Protein AF-A0A6B2XRJ1-F1 (afdb_monomer)

Foldseek 3Di:
DLVVLCVLVVFKDWLQVSLCLVCVPDDSVVSSVVSVVVVVVCVVVVNDQWDDDPTMIGGPPPDDDVLVVLLVLLVCLLVVNHDPVSVVCLVVSVVCLCPPPPDDRPSVVVSSVVSVVSNVSSVVSVVVVVVVD

Radius of gyration: 17.8 Å; Cα contacts (8 Å, |Δi|>4): 106; chains: 1; bounding box: 42×27×54 Å

pLDDT: mean 88.41, std 8.86, range [54.88, 97.62]

Structure (mmCIF, N/CA/C/O backbone):
data_AF-A0A6B2XRJ1-F1
#
_entry.id   AF-A0A6B2XRJ1-F1
#
loop_
_atom_site.group_PDB
_atom_site.id
_atom_site.type_symbol
_atom_site.label_atom_id
_atom_site.label_alt_id
_atom_site.label_comp_id
_atom_site.label_asym_id
_atom_site.label_entity_id
_atom_site.label_seq_id
_atom_site.pdbx_PDB_ins_code
_atom_site.Cartn_x
_atom_site.Cartn_y
_atom_site.Cartn_z
_atom_site.occupancy
_atom_site.B_iso_or_equiv
_atom_site.auth_seq_id
_atom_site.auth_comp_id
_atom_site.auth_asym_id
_atom_site.auth_atom_id
_atom_site.pdbx_PDB_model_num
ATOM 1 N N . ARG A 1 1 ? 6.588 -6.136 -9.201 1.00 90.81 1 ARG A N 1
ATOM 2 C CA . ARG A 1 1 ? 7.276 -5.145 -8.334 1.00 90.81 1 ARG A CA 1
ATOM 3 C C . ARG A 1 1 ? 6.624 -3.767 -8.381 1.00 90.81 1 ARG A C 1
ATOM 5 O O . ARG A 1 1 ? 6.197 -3.314 -7.334 1.00 90.81 1 ARG A O 1
ATOM 12 N N . LEU A 1 2 ? 6.443 -3.160 -9.560 1.00 94.94 2 LEU A N 1
ATOM 13 C CA . LEU A 1 2 ? 5.867 -1.812 -9.695 1.00 94.94 2 LEU A CA 1
ATOM 14 C C . LEU A 1 2 ? 4.522 -1.595 -8.975 1.00 94.94 2 LEU A C 1
ATOM 16 O O . LEU A 1 2 ? 4.434 -0.701 -8.146 1.00 94.94 2 LEU A O 1
ATOM 20 N N . LEU A 1 3 ? 3.507 -2.425 -9.244 1.00 93.50 3 LEU A N 1
ATOM 21 C CA . LEU A 1 3 ? 2.188 -2.305 -8.598 1.00 93.50 3 LEU A CA 1
ATOM 22 C C . LEU A 1 3 ? 2.279 -2.342 -7.072 1.00 93.50 3 LEU A C 1
ATOM 24 O O . LEU A 1 3 ? 1.760 -1.461 -6.399 1.00 93.50 3 LEU A O 1
ATOM 28 N N . ALA A 1 4 ? 2.994 -3.339 -6.544 1.00 92.44 4 ALA A N 1
ATOM 29 C CA . ALA A 1 4 ? 3.228 -3.468 -5.113 1.00 92.44 4 ALA A CA 1
ATOM 30 C C . ALA A 1 4 ? 3.916 -2.219 -4.548 1.00 92.44 4 ALA A C 1
ATOM 32 O O . ALA A 1 4 ? 3.482 -1.705 -3.531 1.00 92.44 4 ALA A O 1
ATOM 33 N N . PHE A 1 5 ? 4.933 -1.689 -5.227 1.00 94.69 5 PHE A N 1
ATOM 34 C CA . PHE A 1 5 ? 5.646 -0.499 -4.770 1.00 94.69 5 PHE A CA 1
ATOM 35 C C . PHE A 1 5 ? 4.749 0.742 -4.681 1.00 94.69 5 PHE A C 1
ATOM 37 O O . PHE A 1 5 ? 4.772 1.430 -3.664 1.00 94.69 5 PHE A O 1
ATOM 44 N N . VAL A 1 6 ? 3.923 1.010 -5.701 1.00 95.50 6 VAL A N 1
ATOM 45 C CA . VAL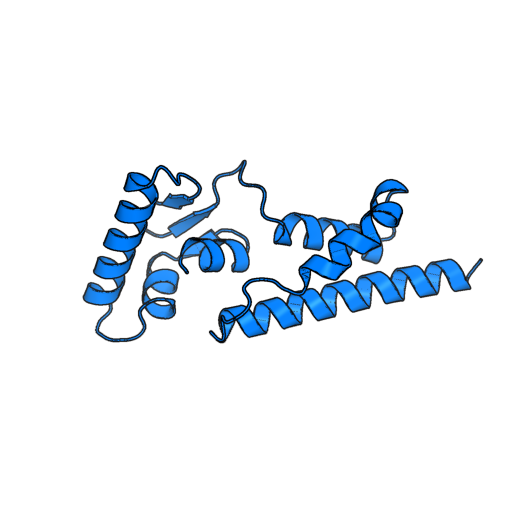 A 1 6 ? 2.963 2.131 -5.665 1.00 95.50 6 VAL A CA 1
ATOM 46 C C . VAL A 1 6 ? 1.929 1.910 -4.559 1.00 95.50 6 VAL A C 1
ATOM 48 O O . VAL A 1 6 ? 1.661 2.819 -3.776 1.00 95.50 6 VAL A O 1
ATOM 51 N N . ALA A 1 7 ? 1.393 0.691 -4.455 1.00 92.56 7 ALA A N 1
ATOM 52 C CA . ALA A 1 7 ? 0.390 0.342 -3.459 1.00 92.56 7 ALA A CA 1
ATOM 53 C C . ALA A 1 7 ? 0.916 0.512 -2.022 1.00 92.56 7 ALA A C 1
ATOM 55 O O . ALA A 1 7 ? 0.242 1.097 -1.175 1.00 92.56 7 ALA A O 1
ATOM 56 N N . LEU A 1 8 ? 2.138 0.045 -1.764 1.00 90.88 8 LEU A N 1
ATOM 57 C CA . LEU A 1 8 ? 2.805 0.150 -0.470 1.00 90.88 8 LEU A CA 1
ATOM 58 C C . LEU A 1 8 ? 3.171 1.602 -0.104 1.00 90.88 8 LEU A C 1
ATOM 60 O O . LEU A 1 8 ? 3.122 1.959 1.066 1.00 90.88 8 LEU A O 1
ATOM 64 N N . ASN A 1 9 ? 3.430 2.476 -1.082 1.00 90.75 9 ASN A N 1
ATOM 65 C CA . ASN A 1 9 ? 3.681 3.910 -0.860 1.00 90.75 9 ASN A CA 1
ATOM 66 C C . ASN A 1 9 ? 2.389 4.746 -0.755 1.00 90.75 9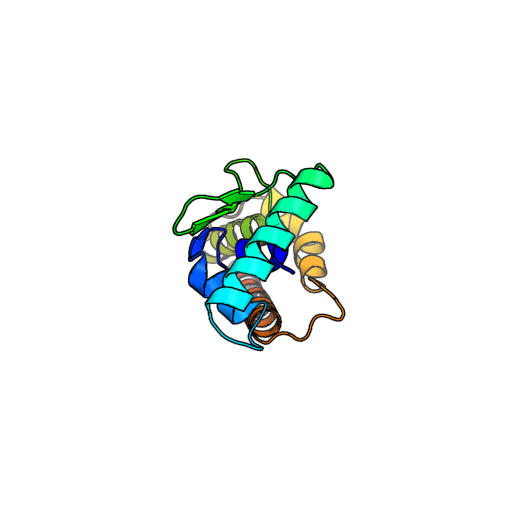 ASN A C 1
ATOM 68 O O . ASN A 1 9 ? 2.311 5.864 -1.258 1.00 90.75 9 ASN A O 1
ATOM 72 N N . GLY A 1 10 ? 1.334 4.199 -0.146 1.00 87.62 10 GLY A N 1
ATOM 73 C CA . GLY A 1 10 ? 0.070 4.923 0.045 1.00 87.62 10 GLY A CA 1
ATOM 74 C C . GLY A 1 10 ? -0.706 5.204 -1.246 1.00 87.62 10 GLY A C 1
ATOM 75 O O . GLY A 1 10 ? -1.633 6.006 -1.245 1.00 87.62 10 GLY A O 1
ATOM 76 N N . GLY A 1 11 ? -0.339 4.550 -2.347 1.00 92.94 11 GLY A N 1
ATOM 77 C CA . GLY A 1 11 ? -1.104 4.573 -3.588 1.00 92.94 11 GLY A CA 1
ATOM 78 C C . GLY A 1 11 ? -0.742 5.702 -4.532 1.00 92.94 11 GLY A C 1
ATOM 79 O O . GLY A 1 11 ? -1.345 5.810 -5.594 1.00 92.94 11 GLY A O 1
ATOM 80 N N . ARG A 1 12 ? 0.257 6.518 -4.197 1.00 95.25 12 ARG A N 1
ATOM 81 C CA . ARG A 1 12 ? 0.772 7.547 -5.092 1.00 95.25 12 ARG A CA 1
ATOM 82 C C . ARG A 1 12 ? 2.258 7.755 -4.858 1.00 95.25 12 ARG A C 1
ATOM 84 O O . ARG A 1 12 ? 2.690 7.981 -3.737 1.00 95.25 12 ARG A O 1
ATOM 91 N N . VAL A 1 13 ? 3.039 7.750 -5.932 1.00 97.19 13 VAL A N 1
ATOM 92 C CA . VAL A 1 13 ? 4.491 7.910 -5.859 1.00 97.19 13 VAL A CA 1
ATOM 93 C C . VAL A 1 13 ? 5.026 8.742 -7.013 1.00 97.19 13 VAL A C 1
ATOM 95 O O . VAL A 1 13 ? 4.467 8.753 -8.111 1.00 97.19 13 VAL A O 1
ATOM 98 N N . GLU A 1 14 ? 6.125 9.452 -6.775 1.00 97.62 14 GLU A N 1
ATOM 99 C CA . GLU A 1 14 ? 6.827 10.163 -7.835 1.00 97.62 14 GLU A CA 1
ATOM 100 C C . GLU A 1 14 ? 7.450 9.175 -8.833 1.00 97.62 14 GLU A C 1
ATOM 102 O O . GLU A 1 14 ? 8.071 8.178 -8.460 1.00 97.62 14 GLU A O 1
ATOM 107 N N . ARG A 1 15 ? 7.318 9.472 -10.125 1.00 96.81 15 ARG A N 1
ATOM 108 C CA . ARG A 1 15 ? 7.771 8.619 -11.223 1.00 96.81 15 ARG A CA 1
ATOM 109 C C . ARG A 1 15 ? 9.280 8.375 -11.175 1.00 96.81 15 ARG A C 1
ATOM 111 O O . ARG A 1 15 ? 9.710 7.238 -11.358 1.00 96.81 15 ARG A O 1
ATOM 118 N N . ARG A 1 16 ? 10.076 9.419 -10.904 1.00 95.62 16 ARG A N 1
ATOM 119 C CA . ARG A 1 16 ? 11.540 9.295 -10.772 1.00 95.62 16 ARG A CA 1
ATOM 120 C C . ARG A 1 16 ? 11.927 8.446 -9.561 1.00 95.62 16 ARG A C 1
ATOM 122 O O . ARG A 1 16 ? 12.807 7.604 -9.674 1.00 95.62 16 ARG A O 1
ATOM 129 N N . HIS A 1 17 ? 11.216 8.608 -8.443 1.00 96.12 17 HIS A N 1
ATOM 130 C CA . HIS A 1 17 ? 11.471 7.836 -7.232 1.00 96.12 17 HIS A CA 1
ATOM 131 C C . HIS A 1 17 ? 11.176 6.352 -7.468 1.00 96.12 17 HIS A C 1
ATOM 133 O O . HIS A 1 17 ? 12.029 5.508 -7.222 1.00 96.12 17 HIS A O 1
ATOM 139 N N . ALA A 1 18 ? 10.023 6.034 -8.067 1.00 96.94 18 ALA A N 1
ATOM 140 C CA . ALA A 1 18 ? 9.693 4.662 -8.440 1.00 96.94 18 ALA A CA 1
ATOM 141 C C . ALA A 1 18 ? 10.708 4.051 -9.415 1.00 96.94 18 ALA A C 1
ATOM 143 O O . ALA A 1 18 ? 11.067 2.886 -9.265 1.00 96.94 18 ALA A O 1
ATOM 144 N N . ALA A 1 19 ? 11.184 4.821 -10.397 1.00 97.00 19 ALA A N 1
ATOM 145 C CA . ALA A 1 19 ? 12.208 4.357 -11.325 1.00 97.00 19 ALA A CA 1
ATOM 146 C C . ALA A 1 19 ? 13.521 4.016 -10.598 1.00 97.00 19 ALA A C 1
ATOM 148 O O . ALA A 1 19 ? 14.005 2.892 -10.732 1.00 97.00 19 ALA A O 1
ATOM 149 N N . GLY A 1 20 ? 14.054 4.947 -9.802 1.00 96.06 20 GLY A N 1
ATOM 150 C CA . GLY A 1 20 ? 15.321 4.766 -9.089 1.00 96.06 20 GLY A CA 1
ATOM 151 C C . GLY A 1 20 ? 15.272 3.658 -8.037 1.00 96.06 20 GLY A C 1
ATOM 152 O O . GLY A 1 20 ? 16.213 2.883 -7.915 1.00 96.06 20 GLY A O 1
ATOM 153 N N . THR A 1 21 ? 14.155 3.509 -7.319 1.00 95.56 21 THR A N 1
ATOM 154 C CA . THR A 1 21 ? 14.020 2.450 -6.308 1.00 95.56 21 THR A CA 1
ATOM 155 C C . THR A 1 21 ? 13.863 1.060 -6.925 1.00 95.56 21 THR A C 1
ATOM 157 O O . THR A 1 21 ? 14.397 0.090 -6.395 1.00 95.56 21 THR A O 1
ATOM 160 N N . LEU A 1 22 ? 13.137 0.930 -8.040 1.00 95.12 22 LEU A N 1
ATOM 161 C CA . LEU A 1 22 ? 12.861 -0.377 -8.652 1.00 95.12 22 LEU A CA 1
ATOM 162 C C . LEU A 1 22 ? 13.956 -0.852 -9.611 1.00 95.12 22 LEU A C 1
ATOM 164 O O . LEU A 1 22 ? 14.081 -2.057 -9.840 1.00 95.12 22 LEU A O 1
ATOM 168 N N . TRP A 1 23 ? 14.728 0.078 -10.173 1.00 96.00 23 TRP A N 1
ATOM 169 C CA . TRP A 1 23 ? 15.860 -0.197 -11.055 1.00 96.00 23 TRP A CA 1
ATOM 170 C C . TRP A 1 23 ? 17.075 0.636 -10.628 1.00 96.00 23 TRP A C 1
ATOM 172 O O . TRP A 1 23 ? 17.456 1.557 -11.347 1.00 96.00 23 TRP A O 1
ATOM 182 N N . PRO A 1 24 ? 17.704 0.305 -9.486 1.00 92.56 24 PRO A N 1
ATOM 183 C CA . PRO A 1 24 ? 18.807 1.092 -8.930 1.00 92.56 24 PRO A CA 1
ATOM 184 C C . PRO A 1 24 ? 20.111 0.977 -9.735 1.00 92.56 24 PRO A C 1
ATOM 186 O O . PRO A 1 24 ? 21.050 1.734 -9.516 1.00 92.56 24 PRO A O 1
ATOM 189 N N . SER A 1 25 ? 20.206 0.007 -10.647 1.00 91.06 25 SER A N 1
ATOM 190 C CA . SER A 1 25 ? 21.399 -0.216 -11.463 1.00 91.06 25 SER A CA 1
ATOM 191 C C . SER A 1 25 ? 21.353 0.603 -12.756 1.00 91.06 25 SER A C 1
ATOM 193 O O . SER A 1 25 ? 20.529 0.337 -13.635 1.00 91.06 25 SER A O 1
ATOM 195 N N . GLY A 1 26 ? 22.300 1.527 -12.912 1.00 88.31 26 GLY A N 1
ATOM 196 C C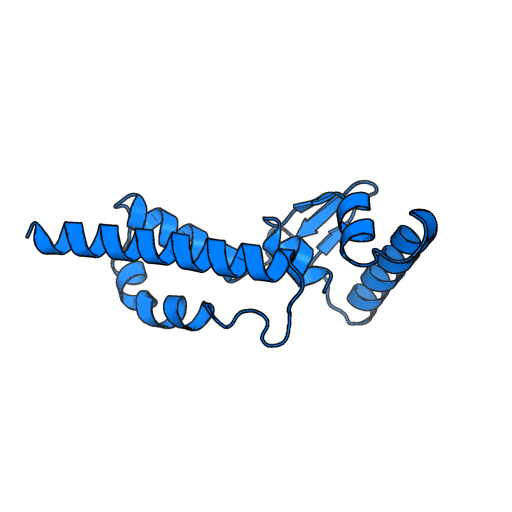A . GLY A 1 26 ? 22.453 2.368 -14.103 1.00 88.31 26 GLY A CA 1
ATOM 197 C C . GLY A 1 26 ? 22.146 3.838 -13.829 1.00 88.31 26 GLY A C 1
ATOM 198 O O . GLY A 1 26 ? 22.033 4.247 -12.679 1.00 88.31 26 GLY A O 1
ATOM 199 N N . ASP A 1 27 ? 22.045 4.628 -14.896 1.00 93.81 27 ASP A N 1
ATOM 200 C CA . ASP A 1 27 ? 21.667 6.039 -14.811 1.00 93.81 27 ASP A CA 1
ATOM 201 C C . ASP A 1 27 ? 20.138 6.238 -14.770 1.00 93.81 27 ASP A C 1
ATOM 203 O O . ASP A 1 27 ? 19.341 5.329 -15.045 1.00 93.81 27 ASP A O 1
ATOM 207 N N . ASP A 1 28 ? 19.721 7.466 -14.452 1.00 92.69 28 ASP A N 1
ATOM 208 C CA . ASP A 1 28 ? 18.307 7.849 -14.360 1.00 92.69 28 ASP A CA 1
ATOM 209 C C . ASP A 1 28 ? 17.544 7.629 -15.676 1.00 92.69 28 ASP A C 1
ATOM 211 O O . ASP A 1 28 ? 16.358 7.281 -15.671 1.00 92.69 28 ASP A O 1
ATOM 215 N N . LEU A 1 29 ? 18.217 7.793 -16.821 1.00 94.88 29 LEU A N 1
ATOM 216 C CA . LEU A 1 29 ? 17.622 7.580 -18.141 1.00 94.88 29 LEU A CA 1
ATOM 217 C C . LEU A 1 29 ? 17.253 6.109 -18.348 1.00 94.88 29 LEU A C 1
ATOM 219 O O . LEU A 1 29 ? 16.143 5.802 -18.804 1.00 94.88 29 LEU A O 1
ATOM 223 N N . ARG A 1 30 ? 18.142 5.187 -17.968 1.00 95.62 30 ARG A N 1
ATOM 224 C CA . ARG A 1 30 ? 17.895 3.746 -18.029 1.00 95.62 30 ARG A CA 1
ATOM 225 C C . ARG A 1 30 ? 16.792 3.327 -17.064 1.00 95.62 30 ARG A C 1
ATOM 227 O O . ARG A 1 30 ? 15.902 2.571 -17.463 1.00 95.62 30 ARG A O 1
ATOM 234 N N . ALA A 1 31 ? 16.793 3.844 -15.837 1.00 96.56 31 ALA A N 1
ATOM 235 C CA . ALA A 1 31 ? 15.734 3.581 -14.863 1.00 96.56 31 ALA A CA 1
ATOM 236 C C . ALA A 1 31 ? 14.359 4.049 -15.381 1.00 96.56 31 ALA A C 1
ATOM 238 O O . ALA A 1 31 ? 13.375 3.302 -15.333 1.00 96.56 31 ALA A O 1
ATOM 239 N N . ALA A 1 32 ? 14.289 5.246 -15.972 1.00 95.50 32 ALA A N 1
ATOM 240 C CA . ALA A 1 32 ? 13.070 5.771 -16.586 1.00 95.50 32 ALA A CA 1
ATOM 241 C C . ALA A 1 32 ? 12.595 4.927 -17.787 1.00 95.50 32 ALA A C 1
ATOM 243 O O . ALA A 1 32 ? 11.389 4.695 -17.950 1.00 95.50 32 ALA A O 1
ATOM 244 N N . GLY A 1 33 ? 13.525 4.436 -18.614 1.00 96.69 33 GLY A N 1
ATOM 245 C CA . GLY A 1 33 ? 13.237 3.518 -19.721 1.00 96.69 33 GLY A CA 1
ATOM 246 C C . GLY A 1 33 ? 12.680 2.170 -19.250 1.00 96.69 33 GLY A C 1
ATOM 247 O O . GLY A 1 33 ? 11.687 1.674 -19.800 1.00 96.69 33 GLY A O 1
ATOM 248 N N . ASN A 1 34 ? 13.250 1.612 -18.181 1.00 97.06 34 ASN A N 1
ATOM 249 C CA . ASN A 1 34 ? 12.756 0.389 -17.550 1.00 97.06 34 ASN A CA 1
ATOM 250 C C . ASN A 1 34 ? 11.345 0.578 -16.983 1.00 97.06 34 ASN A C 1
ATOM 252 O O . ASN A 1 34 ?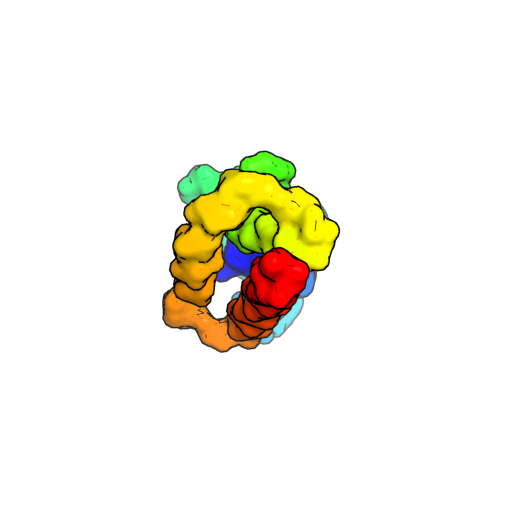 10.469 -0.257 -17.226 1.00 97.06 34 ASN A O 1
ATOM 256 N N . LEU A 1 35 ? 11.091 1.707 -16.313 1.00 97.12 35 LEU A N 1
ATOM 257 C CA . LEU A 1 35 ? 9.764 2.042 -15.806 1.00 97.12 35 LEU A CA 1
ATOM 258 C C . LEU A 1 35 ? 8.728 2.138 -16.929 1.00 97.12 35 LEU A C 1
ATOM 260 O O . LEU A 1 35 ? 7.644 1.563 -16.822 1.00 97.12 35 LEU A O 1
ATOM 264 N N . ARG A 1 36 ? 9.055 2.827 -18.028 1.00 96.56 36 ARG A N 1
ATOM 265 C CA . ARG A 1 36 ? 8.170 2.915 -19.200 1.00 96.56 36 ARG A CA 1
ATOM 266 C C . ARG A 1 36 ? 7.843 1.528 -19.754 1.00 96.56 36 ARG A C 1
ATOM 268 O O . ARG A 1 36 ? 6.679 1.239 -20.019 1.00 96.56 36 ARG A O 1
ATOM 275 N N . SER A 1 37 ? 8.851 0.668 -19.870 1.00 97.00 37 SER A N 1
ATOM 276 C CA . SER A 1 37 ? 8.681 -0.707 -20.345 1.00 97.00 37 SER A CA 1
ATOM 277 C C . SER A 1 37 ? 7.799 -1.534 -19.405 1.00 97.00 37 SER A C 1
ATOM 279 O O . SER A 1 37 ? 6.946 -2.289 -19.864 1.00 97.00 37 SER A O 1
ATOM 281 N N . ALA A 1 38 ? 7.960 -1.384 -18.088 1.00 96.69 38 ALA A N 1
ATOM 282 C CA . ALA A 1 38 ? 7.132 -2.071 -17.100 1.00 96.69 38 ALA A CA 1
ATOM 283 C C . ALA A 1 38 ? 5.661 -1.633 -17.165 1.00 96.69 38 ALA A C 1
ATOM 285 O O . ALA A 1 38 ? 4.777 -2.486 -17.168 1.00 96.69 38 ALA A O 1
ATOM 286 N N . LEU A 1 39 ? 5.401 -0.326 -17.275 1.00 96.00 39 LEU A N 1
ATOM 287 C CA . LEU A 1 39 ? 4.047 0.213 -17.447 1.00 96.00 39 LEU A CA 1
ATOM 288 C C . LEU A 1 39 ? 3.397 -0.290 -18.740 1.00 96.00 39 LEU A C 1
ATOM 290 O O . LEU A 1 39 ? 2.239 -0.700 -18.728 1.00 96.00 39 LEU A O 1
ATOM 294 N N . TRP A 1 40 ? 4.152 -0.313 -19.843 1.00 95.81 40 TRP A N 1
ATOM 295 C CA . TRP A 1 40 ? 3.656 -0.844 -21.111 1.00 95.81 40 TRP A CA 1
ATOM 296 C C . TRP A 1 40 ? 3.285 -2.328 -21.001 1.00 95.81 40 TRP A C 1
ATOM 298 O O . TRP A 1 40 ? 2.203 -2.710 -21.434 1.00 95.81 40 TRP A O 1
ATOM 308 N N . ARG A 1 41 ? 4.127 -3.154 -20.362 1.00 96.31 41 ARG A N 1
ATOM 309 C CA . ARG A 1 41 ? 3.836 -4.584 -20.157 1.00 96.31 41 ARG A CA 1
ATOM 310 C C . ARG A 1 41 ? 2.605 -4.818 -19.282 1.00 96.31 41 ARG A C 1
ATOM 312 O O . ARG A 1 41 ? 1.834 -5.717 -19.588 1.00 96.31 41 ARG A O 1
ATOM 319 N N . LEU A 1 42 ? 2.405 -4.019 -18.229 1.00 94.94 42 LEU A N 1
ATOM 320 C CA . LEU A 1 42 ? 1.191 -4.099 -17.405 1.00 94.94 42 LEU A CA 1
ATOM 321 C C . LEU A 1 42 ? -0.060 -3.838 -18.246 1.00 94.94 42 LEU A C 1
ATOM 323 O O . LEU A 1 42 ? -0.979 -4.653 -18.244 1.00 94.94 42 LEU A O 1
ATOM 327 N N . LYS A 1 43 ? -0.048 -2.756 -19.033 1.00 93.38 43 LYS A N 1
ATOM 328 C CA . LYS A 1 43 ? -1.158 -2.418 -19.928 1.00 93.38 43 LYS A CA 1
ATOM 329 C C . LYS A 1 43 ? -1.394 -3.500 -20.985 1.00 93.38 43 LYS A C 1
ATOM 331 O O . LYS A 1 43 ? -2.535 -3.877 -21.221 1.00 93.38 43 LYS A O 1
ATOM 336 N N . ALA A 1 44 ? -0.329 -4.020 -21.597 1.00 95.38 44 ALA A N 1
ATOM 337 C CA . ALA A 1 44 ? -0.412 -5.086 -22.596 1.00 95.38 44 ALA A CA 1
ATOM 338 C C . ALA A 1 44 ? -0.970 -6.399 -22.019 1.00 95.38 44 ALA A C 1
ATOM 340 O O . ALA A 1 44 ? -1.636 -7.143 -22.729 1.00 95.38 44 ALA A O 1
ATOM 341 N N . ALA A 1 45 ? -0.745 -6.661 -20.730 1.00 95.94 45 ALA A N 1
ATOM 342 C CA . ALA A 1 45 ? -1.323 -7.793 -20.011 1.00 95.94 45 ALA A CA 1
ATOM 343 C C . ALA A 1 45 ? -2.775 -7.554 -19.541 1.00 95.94 45 ALA A C 1
ATOM 345 O O . ALA A 1 45 ? -3.318 -8.385 -18.820 1.00 95.94 45 ALA A O 1
ATOM 346 N N . GLY A 1 46 ? -3.397 -6.421 -19.895 1.00 94.44 46 GLY A N 1
ATOM 347 C CA . GLY A 1 46 ? -4.749 -6.062 -19.453 1.00 94.44 46 GLY A CA 1
ATOM 348 C C . GLY A 1 46 ? -4.837 -5.623 -17.987 1.00 94.44 46 GLY A C 1
ATOM 349 O O . GLY A 1 46 ? -5.932 -5.520 -17.442 1.00 94.44 46 GLY A O 1
ATOM 350 N N . ILE A 1 47 ? -3.702 -5.358 -17.332 1.00 93.00 47 ILE A N 1
ATOM 351 C CA . ILE A 1 47 ? -3.658 -4.923 -15.934 1.00 93.00 47 ILE A CA 1
ATOM 352 C C . ILE A 1 47 ? -3.674 -3.395 -15.896 1.00 93.00 47 ILE A C 1
ATOM 354 O O . ILE A 1 47 ? -2.631 -2.743 -15.985 1.00 93.00 47 ILE A O 1
ATOM 358 N N . ASP A 1 48 ? -4.869 -2.827 -15.744 1.00 91.12 48 ASP A N 1
ATOM 359 C CA . ASP A 1 48 ? -5.104 -1.380 -15.718 1.00 91.12 48 ASP A CA 1
ATOM 360 C C . ASP A 1 48 ? -5.435 -0.877 -14.303 1.00 91.12 48 ASP A C 1
ATOM 362 O O . ASP A 1 48 ? -6.544 -0.444 -14.013 1.00 91.12 48 ASP A O 1
ATOM 366 N N . LEU A 1 49 ? -4.464 -0.986 -13.392 1.00 94.31 49 LEU A N 1
ATOM 367 C CA . LEU A 1 49 ? -4.609 -0.599 -11.976 1.00 94.31 49 LEU A CA 1
ATOM 368 C C . LEU A 1 49 ? -3.856 0.690 -11.607 1.00 94.31 49 LEU A C 1
ATOM 370 O O . LEU A 1 49 ? -3.933 1.139 -10.463 1.00 94.31 49 LEU A O 1
ATOM 374 N N . LEU A 1 50 ? -3.111 1.273 -12.552 1.00 95.06 50 LEU A N 1
ATOM 375 C CA . LEU A 1 50 ? -2.303 2.471 -12.331 1.00 95.06 50 LEU A CA 1
ATOM 376 C C . LEU A 1 50 ? -2.693 3.595 -13.284 1.00 95.06 50 LEU A C 1
ATOM 378 O O . LEU A 1 50 ? -2.651 3.421 -14.500 1.00 95.06 50 LEU A O 1
ATOM 382 N N . ASP A 1 51 ? -2.927 4.772 -12.721 1.00 94.69 51 ASP A N 1
ATOM 383 C CA . ASP A 1 51 ? -2.809 6.027 -13.441 1.00 94.69 51 ASP A CA 1
ATOM 384 C C . ASP A 1 51 ? -1.348 6.469 -13.484 1.00 94.69 51 ASP A C 1
ATOM 386 O O . ASP A 1 51 ? -0.565 6.282 -12.546 1.00 94.69 51 ASP A O 1
ATOM 390 N N . SER A 1 52 ? -0.957 7.055 -14.610 1.00 93.56 52 SER A N 1
ATOM 391 C CA . SER A 1 52 ? 0.392 7.560 -14.801 1.00 93.56 52 SER A CA 1
ATOM 392 C C . SER A 1 52 ? 0.360 8.879 -15.549 1.00 93.56 52 SER A C 1
ATOM 394 O O . SER A 1 52 ? -0.141 8.957 -16.668 1.00 93.56 52 SER A O 1
ATOM 396 N N . ASP A 1 53 ? 0.990 9.884 -14.952 1.00 90.56 53 ASP A N 1
ATOM 397 C CA . ASP A 1 53 ? 1.305 11.143 -15.612 1.00 90.56 53 ASP A CA 1
ATOM 398 C C . ASP A 1 53 ? 2.833 11.287 -15.802 1.00 90.56 53 ASP A C 1
ATOM 400 O O . ASP A 1 53 ? 3.611 10.322 -15.685 1.00 90.56 53 ASP A O 1
ATOM 404 N N . LYS A 1 54 ? 3.274 12.496 -16.172 1.00 90.19 54 LYS A N 1
ATOM 405 C CA . LYS A 1 54 ? 4.694 12.808 -16.402 1.00 90.19 54 LYS A CA 1
ATOM 406 C C . LYS A 1 54 ? 5.538 12.735 -15.123 1.00 90.19 54 LYS A C 1
ATOM 408 O O . LYS A 1 54 ? 6.721 12.418 -15.209 1.00 90.19 54 LYS A O 1
ATOM 413 N N . PHE A 1 55 ? 4.946 12.989 -13.963 1.00 94.44 55 PHE A N 1
ATOM 414 C CA . PHE A 1 55 ? 5.627 13.172 -12.682 1.00 94.44 55 PHE A CA 1
ATOM 415 C C . PHE A 1 55 ? 5.304 12.083 -11.663 1.00 94.44 55 PHE A C 1
ATOM 417 O O . PHE A 1 55 ? 6.067 11.890 -10.722 1.00 94.44 55 PHE A O 1
ATOM 424 N N . ALA A 1 56 ? 4.213 11.346 -11.833 1.00 96.75 56 ALA A N 1
ATOM 425 C CA . ALA A 1 56 ? 3.694 10.448 -10.824 1.00 96.75 56 ALA A CA 1
ATOM 426 C C . ALA A 1 56 ? 3.035 9.193 -11.386 1.00 96.75 56 ALA A C 1
ATOM 428 O O . ALA A 1 56 ? 2.588 9.124 -12.534 1.00 96.75 56 ALA A O 1
ATOM 429 N N . LEU A 1 57 ? 2.980 8.201 -10.506 1.00 97.44 57 LEU A N 1
ATOM 430 C CA . LEU A 1 57 ? 2.189 6.991 -10.631 1.00 97.44 57 LEU A CA 1
ATOM 431 C C . LEU A 1 57 ? 1.204 6.968 -9.469 1.00 97.44 57 LEU A C 1
ATOM 433 O O . LEU A 1 57 ? 1.591 7.263 -8.335 1.00 97.44 57 LEU A O 1
ATOM 437 N N . ALA A 1 58 ? -0.038 6.599 -9.738 1.00 97.12 58 ALA A N 1
ATOM 438 C CA . ALA A 1 58 ? -1.065 6.462 -8.722 1.00 97.12 58 ALA A CA 1
ATOM 439 C C . ALA A 1 58 ? -1.865 5.181 -8.943 1.00 97.12 58 ALA A C 1
ATOM 441 O O . ALA A 1 58 ? -2.051 4.753 -10.077 1.00 97.12 58 ALA A O 1
ATOM 442 N N . MET A 1 59 ? -2.342 4.570 -7.865 1.00 96.19 59 MET A N 1
ATOM 443 C CA . MET A 1 59 ? -3.397 3.566 -7.943 1.00 96.19 59 MET A CA 1
ATOM 444 C C . MET A 1 59 ? -4.666 4.253 -8.446 1.00 96.19 59 MET A C 1
ATOM 446 O O . MET A 1 59 ? -4.980 5.357 -7.997 1.00 96.19 59 MET A O 1
ATOM 450 N N . ARG A 1 60 ? -5.405 3.610 -9.353 1.00 95.12 60 ARG A N 1
ATOM 451 C CA . ARG A 1 60 ? -6.715 4.131 -9.771 1.00 95.12 60 ARG A CA 1
ATOM 452 C C . ARG A 1 60 ? -7.658 4.209 -8.571 1.00 95.12 60 ARG A C 1
ATOM 454 O O . ARG A 1 60 ? -7.615 3.321 -7.719 1.00 95.12 60 ARG A O 1
ATOM 461 N N . GLU A 1 61 ? -8.546 5.201 -8.557 1.00 87.75 61 GLU A N 1
ATOM 462 C CA . GLU A 1 61 ? -9.447 5.522 -7.435 1.00 87.75 61 GLU A CA 1
ATOM 463 C C . GLU A 1 61 ? -10.243 4.318 -6.901 1.00 87.75 61 GLU A C 1
ATOM 465 O O . GLU A 1 61 ? -10.398 4.154 -5.694 1.00 87.75 61 GLU A O 1
ATOM 470 N N . HIS A 1 62 ? -10.685 3.419 -7.782 1.00 86.50 62 HIS A N 1
ATOM 471 C CA . HIS A 1 62 ? -11.474 2.240 -7.403 1.00 86.50 62 HIS A CA 1
ATOM 472 C C . HIS A 1 62 ? -10.638 0.976 -7.155 1.00 86.50 62 HIS A C 1
ATOM 474 O O . HIS A 1 62 ? -11.185 -0.124 -7.056 1.00 86.50 62 HIS A O 1
ATOM 480 N N . THR A 1 63 ? -9.312 1.097 -7.053 1.00 91.75 63 THR A N 1
ATOM 481 C CA . THR A 1 63 ? -8.456 -0.058 -6.779 1.00 91.75 63 THR A CA 1
ATOM 482 C C . THR A 1 63 ? -8.489 -0.408 -5.300 1.00 91.75 63 THR A C 1
ATOM 484 O O . THR A 1 63 ? -7.952 0.311 -4.457 1.00 91.75 63 THR A O 1
ATOM 487 N N . VAL A 1 64 ? -9.070 -1.562 -4.980 1.00 88.38 64 VAL A N 1
ATOM 488 C CA . VAL A 1 64 ? -9.035 -2.095 -3.618 1.00 88.38 64 VAL A CA 1
ATOM 489 C C . VAL A 1 64 ? -7.669 -2.719 -3.359 1.00 88.38 64 VAL A C 1
ATOM 491 O O . VAL A 1 64 ? -7.272 -3.686 -4.003 1.00 88.38 64 VAL A O 1
ATOM 494 N N . VAL A 1 65 ? -6.954 -2.161 -2.386 1.00 88.12 65 VAL A N 1
ATOM 495 C CA . VAL A 1 65 ? -5.689 -2.707 -1.891 1.00 88.12 65 VAL A CA 1
ATOM 496 C C . VAL A 1 65 ? -5.909 -3.181 -0.465 1.00 88.12 65 VAL A C 1
ATOM 498 O O . VAL A 1 65 ? -6.235 -2.379 0.411 1.00 88.12 65 VAL A O 1
ATOM 501 N N . ASP A 1 66 ? -5.665 -4.466 -0.202 1.00 84.44 66 ASP A N 1
ATOM 502 C CA . ASP A 1 66 ? -5.858 -5.073 1.124 1.00 84.44 66 ASP A CA 1
ATOM 503 C C . ASP A 1 66 ? -5.158 -4.297 2.247 1.00 84.44 66 ASP A C 1
ATOM 505 O O . ASP A 1 66 ? -5.602 -4.299 3.398 1.00 84.44 66 ASP A O 1
ATOM 509 N N . LEU A 1 67 ? -4.038 -3.638 1.933 1.00 84.88 67 LEU A N 1
ATOM 510 C CA . LEU A 1 67 ? -3.304 -2.786 2.864 1.00 84.88 67 LEU A CA 1
ATOM 511 C C . LEU A 1 67 ? -4.125 -1.588 3.333 1.00 84.88 67 LEU A C 1
ATOM 513 O O . LEU A 1 67 ? -4.158 -1.325 4.530 1.00 84.88 67 LEU A O 1
ATOM 517 N N . TYR A 1 68 ? -4.821 -0.906 2.429 1.00 88.50 68 TYR A N 1
ATOM 518 C CA . TYR A 1 68 ? -5.644 0.251 2.785 1.00 88.50 68 TYR A CA 1
ATOM 519 C C . TYR A 1 68 ? -6.830 -0.177 3.631 1.00 88.50 68 TYR A C 1
ATOM 521 O O . TYR A 1 68 ? -7.155 0.470 4.625 1.00 88.50 68 TYR A O 1
ATOM 529 N N . VAL A 1 69 ? -7.419 -1.327 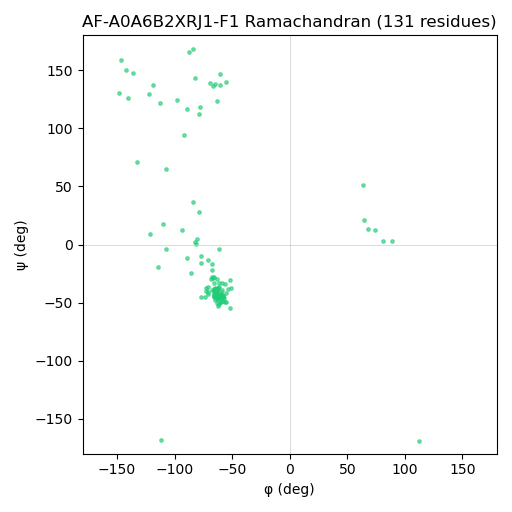3.299 1.00 87.56 69 VAL A N 1
ATOM 530 C CA . VAL A 1 69 ? -8.523 -1.876 4.083 1.00 87.56 69 VAL A CA 1
ATOM 531 C C . VAL A 1 69 ? -8.054 -2.272 5.492 1.00 87.56 69 VAL A C 1
ATOM 533 O O . VAL A 1 69 ? -8.762 -2.019 6.467 1.00 87.56 69 VAL A O 1
ATOM 536 N N . LEU A 1 70 ? -6.841 -2.824 5.627 1.00 86.88 70 LEU A N 1
ATOM 537 C CA . LEU A 1 70 ? -6.221 -3.113 6.925 1.00 86.88 70 LEU A CA 1
ATOM 538 C C . LEU A 1 70 ? -5.919 -1.834 7.713 1.00 86.88 70 LEU A C 1
ATOM 540 O O . LEU A 1 70 ? -6.227 -1.779 8.900 1.00 86.88 70 LEU A O 1
ATOM 544 N N . TYR A 1 71 ? -5.354 -0.801 7.083 1.00 87.75 71 TYR A N 1
ATOM 545 C CA . TYR A 1 71 ? -5.062 0.464 7.761 1.00 87.75 71 TYR A CA 1
ATOM 546 C C . TYR A 1 71 ? -6.330 1.174 8.238 1.00 87.75 71 TYR A C 1
AT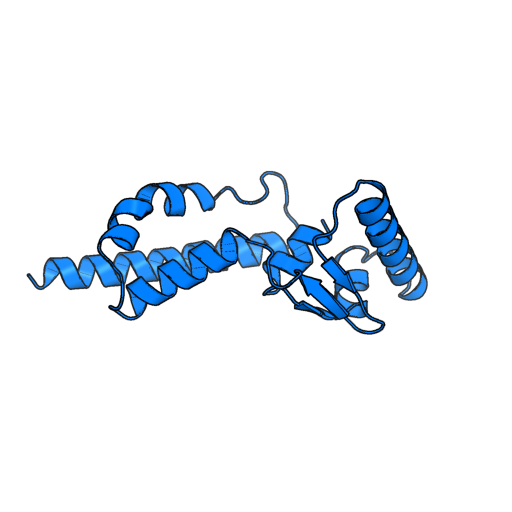OM 548 O O . TYR A 1 71 ? -6.357 1.653 9.371 1.00 87.75 71 TYR A O 1
ATOM 556 N N . GLY A 1 72 ? -7.392 1.185 7.427 1.00 90.25 72 GLY A N 1
ATOM 557 C CA . GLY A 1 72 ? -8.691 1.725 7.828 1.00 90.25 72 GLY A CA 1
ATOM 558 C C . GLY A 1 72 ? -9.301 0.957 9.004 1.00 90.25 72 GLY A C 1
ATOM 559 O O . GLY A 1 72 ? -9.757 1.567 9.967 1.00 90.25 72 GLY A O 1
ATOM 560 N N . TRP A 1 73 ? -9.249 -0.377 8.964 1.00 89.50 73 TRP A N 1
ATOM 561 C CA . TRP A 1 73 ? -9.690 -1.237 10.067 1.00 89.50 73 TRP A CA 1
ATOM 562 C C . TRP A 1 73 ? -8.900 -0.983 11.362 1.00 89.50 73 TRP A C 1
ATOM 564 O O . TRP A 1 73 ? -9.495 -0.744 12.412 1.00 89.50 73 TRP A O 1
ATOM 574 N N . ALA A 1 74 ? -7.567 -0.959 11.285 1.00 88.88 74 ALA A N 1
ATOM 575 C CA . ALA A 1 74 ? -6.718 -0.701 12.444 1.00 88.88 74 ALA A CA 1
ATOM 576 C C . ALA A 1 74 ? -6.954 0.709 13.007 1.00 88.88 74 ALA A C 1
ATOM 578 O O . ALA A 1 74 ? -6.989 0.893 14.219 1.00 88.88 74 ALA A O 1
ATOM 579 N N . GLY A 1 75 ? -7.162 1.700 12.134 1.00 92.12 75 GLY A N 1
ATOM 580 C CA . GLY A 1 75 ? -7.525 3.060 12.529 1.00 92.12 75 GLY A CA 1
ATOM 581 C C . GLY A 1 75 ? -8.833 3.123 13.318 1.00 92.12 75 GLY A C 1
ATOM 582 O O . GLY A 1 75 ? -8.872 3.790 14.346 1.00 92.12 75 GLY A O 1
ATOM 583 N N . ARG A 1 76 ? -9.870 2.389 12.893 1.00 91.81 76 ARG A N 1
ATOM 584 C CA . ARG A 1 76 ? -11.145 2.323 13.628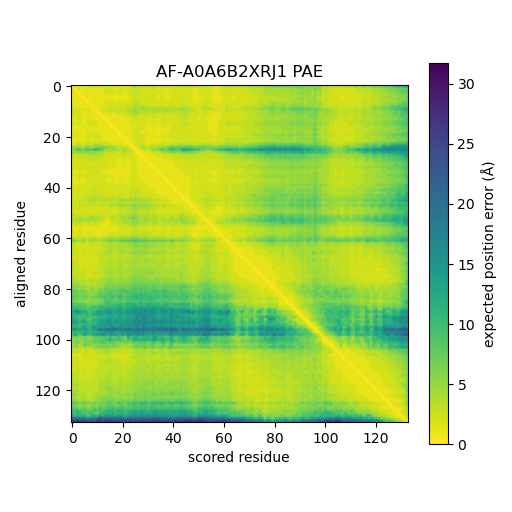 1.00 91.81 76 ARG A CA 1
ATOM 585 C C . ARG A 1 76 ? -11.003 1.685 15.006 1.00 91.81 76 ARG A C 1
ATOM 587 O O . ARG A 1 76 ? -11.580 2.200 15.957 1.00 91.81 76 ARG A O 1
ATOM 594 N N . LEU A 1 77 ? -10.221 0.610 15.126 1.00 89.62 77 LEU A N 1
ATOM 595 C CA . LEU A 1 77 ? -9.947 -0.026 16.421 1.00 89.62 77 LEU A CA 1
ATOM 596 C C . LEU A 1 77 ? -9.206 0.908 17.373 1.00 89.62 77 LEU A C 1
ATOM 598 O O . LEU A 1 77 ? -9.653 1.112 18.494 1.00 89.62 77 LEU A O 1
ATOM 602 N N . ILE A 1 78 ? -8.117 1.516 16.904 1.00 90.12 78 ILE A N 1
ATOM 603 C CA . ILE A 1 78 ? -7.320 2.453 17.707 1.00 90.12 78 ILE A CA 1
ATOM 604 C C . ILE A 1 78 ? -8.158 3.675 18.109 1.00 90.12 78 ILE A C 1
ATOM 606 O O . ILE A 1 78 ? -8.020 4.191 19.210 1.00 90.12 78 ILE A O 1
ATOM 610 N N . GLY A 1 79 ? -9.030 4.150 17.217 1.00 91.12 79 GLY A N 1
ATOM 611 C CA . GLY A 1 79 ? -9.893 5.302 17.468 1.00 91.12 79 GLY A CA 1
ATOM 612 C C . GLY A 1 79 ? -11.176 4.996 18.244 1.00 91.12 79 GLY A C 1
ATOM 613 O O . GLY A 1 79 ? -11.991 5.902 18.382 1.00 91.12 79 GLY A O 1
ATOM 614 N N . GLY A 1 80 ? -11.414 3.752 18.680 1.00 88.56 80 GLY A N 1
ATOM 615 C CA . GLY A 1 80 ? -12.644 3.371 19.391 1.00 88.56 80 GLY A CA 1
ATOM 616 C C . GLY A 1 80 ? -13.930 3.495 18.558 1.00 88.56 80 GLY A C 1
ATOM 617 O O . GLY A 1 80 ? -15.020 3.595 19.105 1.00 88.56 80 GLY A O 1
ATOM 618 N N . THR A 1 81 ? -13.818 3.506 17.228 1.00 91.62 81 THR A N 1
ATOM 619 C CA . THR A 1 81 ? -14.944 3.633 16.277 1.00 91.62 81 THR A CA 1
ATOM 620 C C . THR A 1 81 ? -15.197 2.335 15.509 1.00 91.62 81 THR A C 1
ATOM 622 O O . THR A 1 81 ? -15.826 2.327 14.449 1.00 91.62 81 THR A O 1
ATOM 625 N N . ALA A 1 82 ? -14.668 1.218 16.012 1.00 89.94 82 ALA A N 1
ATOM 626 C CA . ALA A 1 82 ? -14.827 -0.087 15.394 1.00 89.94 82 ALA A CA 1
ATOM 627 C C . ALA A 1 82 ? -16.272 -0.588 15.494 1.00 89.94 82 ALA A C 1
ATOM 629 O O . ALA A 1 82 ? -16.932 -0.479 16.524 1.00 89.94 82 ALA A O 1
ATOM 630 N N . THR A 1 83 ? -16.748 -1.182 14.405 1.00 88.50 83 THR A N 1
ATOM 631 C CA . THR A 1 83 ? -18.072 -1.807 14.332 1.00 88.50 83 THR A CA 1
ATOM 632 C C . THR A 1 83 ? -18.022 -3.270 14.784 1.00 88.50 83 THR A C 1
ATOM 634 O O . THR A 1 83 ? -16.958 -3.890 14.817 1.00 88.50 83 THR A O 1
ATOM 637 N N . ALA A 1 84 ? -19.179 -3.887 15.050 1.00 85.25 84 ALA A N 1
ATOM 638 C CA . ALA A 1 84 ? -19.248 -5.330 15.318 1.00 85.25 84 ALA A CA 1
ATOM 639 C C . ALA A 1 84 ? -18.655 -6.173 14.167 1.00 85.25 84 ALA A C 1
ATOM 641 O O . ALA A 1 84 ? -18.005 -7.195 14.399 1.00 85.25 84 ALA A O 1
ATOM 642 N N . GLN A 1 85 ? -18.808 -5.710 12.921 1.00 84.75 85 GLN A N 1
ATOM 643 C CA . GLN A 1 85 ? -18.225 -6.361 11.750 1.00 84.75 85 GLN A CA 1
ATOM 644 C C . GLN A 1 85 ? -16.689 -6.316 11.774 1.00 84.75 85 GLN A C 1
ATOM 646 O O . GLN A 1 85 ? -16.044 -7.321 11.468 1.00 84.75 85 GLN A O 1
ATOM 651 N N . ASP A 1 86 ? -16.093 -5.199 12.201 1.00 84.94 86 ASP A N 1
ATOM 652 C CA . ASP A 1 86 ? -14.636 -5.062 12.329 1.00 84.94 86 ASP A CA 1
ATOM 653 C C . ASP A 1 86 ? -14.037 -6.057 13.327 1.00 84.94 86 ASP A C 1
ATOM 655 O O . ASP A 1 86 ? -12.922 -6.544 13.121 1.00 84.94 86 ASP A O 1
ATOM 659 N N . LEU A 1 87 ? -14.790 -6.386 14.378 1.00 79.56 87 LEU A N 1
ATOM 660 C CA . LEU A 1 87 ? -14.400 -7.376 15.380 1.00 79.56 87 LEU A CA 1
ATOM 661 C C . LEU A 1 87 ? -14.482 -8.803 14.823 1.00 79.56 87 LEU A C 1
ATOM 663 O O . LEU A 1 87 ? -13.576 -9.603 15.048 1.00 79.56 87 LEU A O 1
ATOM 667 N N . SER A 1 88 ? -15.514 -9.110 14.033 1.00 80.38 88 SER A N 1
ATOM 668 C CA . SER A 1 88 ? -15.660 -10.426 13.389 1.00 80.38 88 SER A CA 1
ATOM 669 C C . SER A 1 88 ? -14.600 -10.700 12.308 1.00 80.38 88 SER A C 1
ATOM 671 O O . SER A 1 88 ? -14.206 -11.845 12.090 1.00 80.38 88 SER A O 1
ATOM 673 N N . ALA A 1 89 ? -14.076 -9.651 11.663 1.00 76.50 89 ALA A N 1
ATOM 674 C CA . ALA A 1 89 ? -13.090 -9.755 10.587 1.00 76.50 89 ALA A CA 1
ATOM 675 C C . ALA A 1 89 ? -11.637 -9.943 11.074 1.00 76.50 89 ALA A C 1
ATOM 677 O O . ALA A 1 89 ? -10.719 -10.031 10.252 1.00 76.50 89 ALA A O 1
ATOM 678 N N . LEU A 1 90 ? -11.407 -10.010 12.392 1.00 69.19 90 LEU A N 1
ATOM 679 C CA . LEU A 1 90 ? -10.072 -10.002 12.995 1.00 69.19 90 LEU A CA 1
ATOM 680 C C . LEU A 1 90 ? -9.159 -11.112 12.447 1.00 69.19 90 LEU A C 1
ATOM 682 O O . LEU A 1 90 ? -7.992 -10.857 12.150 1.00 69.19 90 LEU A O 1
ATOM 686 N N . LYS A 1 91 ? -9.694 -12.324 12.255 1.00 68.62 91 LYS A N 1
ATOM 687 C CA . LYS A 1 91 ? -8.930 -13.487 11.776 1.00 68.62 91 LYS A CA 1
ATOM 688 C C . LYS A 1 91 ? -8.348 -13.260 10.377 1.00 68.62 91 LYS A C 1
ATOM 690 O O . LYS A 1 91 ? -7.143 -13.346 10.205 1.00 68.62 91 LYS A O 1
ATOM 695 N N . TRP A 1 92 ? -9.154 -12.839 9.405 1.00 68.19 92 TRP A N 1
ATOM 696 C CA . TRP A 1 92 ? -8.654 -12.560 8.050 1.00 68.19 92 TRP A CA 1
ATOM 697 C C . TRP A 1 92 ? -7.603 -11.433 8.017 1.00 68.19 92 TRP A C 1
ATOM 699 O O . TRP A 1 92 ? -6.611 -11.510 7.295 1.00 68.19 92 TRP A O 1
ATOM 709 N N . ARG A 1 93 ? -7.768 -10.398 8.852 1.00 69.56 93 ARG A N 1
ATOM 710 C CA . ARG A 1 93 ? -6.784 -9.303 8.980 1.00 69.56 93 ARG A CA 1
ATOM 711 C C . ARG A 1 93 ? -5.461 -9.752 9.594 1.00 69.56 93 ARG A C 1
ATOM 713 O O . ARG A 1 93 ? -4.470 -9.032 9.488 1.00 69.56 93 ARG A O 1
ATOM 720 N N . THR A 1 94 ? -5.459 -10.918 10.235 1.00 63.19 94 THR A N 1
ATOM 721 C CA . THR A 1 94 ? -4.288 -11.534 10.853 1.00 63.19 94 THR A CA 1
ATOM 722 C C . THR A 1 94 ? -3.382 -12.182 9.826 1.00 63.19 94 THR A C 1
ATOM 724 O O . THR A 1 94 ? -2.179 -11.931 9.837 1.00 63.19 94 THR A O 1
ATOM 727 N N . ASP A 1 95 ? -3.982 -12.920 8.901 1.00 67.00 95 ASP A N 1
ATOM 728 C CA . ASP A 1 95 ? -3.274 -13.718 7.898 1.00 67.00 95 ASP A CA 1
ATOM 729 C C . ASP A 1 95 ? -2.710 -12.848 6.763 1.00 67.00 95 ASP A C 1
ATOM 731 O O . ASP A 1 95 ? -1.787 -13.231 6.051 1.00 67.00 95 ASP A O 1
ATOM 735 N N . ALA A 1 96 ? -3.185 -11.604 6.649 1.00 61.62 96 ALA A N 1
ATOM 736 C CA . ALA A 1 96 ? -2.632 -10.605 5.742 1.00 61.62 96 ALA A CA 1
ATOM 737 C C . ALA A 1 96 ? -1.157 -10.238 6.029 1.00 61.62 96 ALA A C 1
ATOM 739 O O . ALA A 1 96 ? -0.601 -9.439 5.284 1.00 61.62 96 ALA A O 1
ATOM 740 N N . LEU A 1 97 ? -0.524 -10.765 7.085 1.00 54.88 97 LEU A N 1
ATOM 741 C CA . LEU A 1 97 ? 0.901 -10.570 7.387 1.00 54.88 97 LEU A CA 1
ATOM 742 C C . LEU A 1 97 ? 1.838 -11.237 6.366 1.00 54.88 97 LEU A C 1
ATOM 744 O O . LEU A 1 97 ? 2.954 -10.754 6.177 1.00 54.88 97 LEU A O 1
ATOM 748 N N . ASP A 1 98 ? 1.367 -12.241 5.625 1.00 64.44 98 ASP A N 1
ATOM 749 C CA . ASP A 1 98 ? 2.158 -12.947 4.607 1.00 64.44 98 ASP A CA 1
ATOM 750 C C . ASP A 1 98 ? 2.275 -12.178 3.280 1.00 64.44 98 ASP A C 1
ATOM 752 O O . ASP A 1 98 ? 2.428 -12.761 2.208 1.00 64.44 98 ASP A O 1
ATOM 756 N N . ARG A 1 99 ? 2.206 -10.839 3.290 1.00 66.56 99 ARG A N 1
ATOM 757 C CA . ARG A 1 99 ? 2.273 -10.063 2.041 1.00 66.56 99 ARG A CA 1
ATOM 758 C C . ARG A 1 99 ? 3.625 -10.259 1.356 1.00 66.56 99 ARG A C 1
ATOM 760 O O . ARG A 1 99 ? 4.668 -9.919 1.916 1.00 66.56 99 ARG A O 1
ATOM 767 N N . LEU A 1 100 ? 3.580 -10.705 0.097 1.00 74.56 100 LEU A N 1
ATOM 768 C CA . LEU A 1 100 ? 4.707 -10.815 -0.845 1.00 74.56 100 LEU A CA 1
ATOM 769 C C . LEU A 1 100 ? 5.816 -11.807 -0.424 1.00 74.56 100 LEU A C 1
ATOM 771 O O . LEU A 1 100 ? 6.988 -11.421 -0.412 1.00 74.56 100 LEU A O 1
ATOM 775 N N . PRO A 1 101 ? 5.506 -13.069 -0.076 1.00 73.25 101 PRO A N 1
ATOM 776 C CA . PRO A 1 101 ? 6.523 -14.017 0.381 1.00 73.25 101 PRO A CA 1
ATOM 777 C C . PRO A 1 101 ? 7.643 -14.150 -0.666 1.00 73.25 101 PRO A C 1
ATOM 779 O O . PRO A 1 101 ? 7.397 -14.112 -1.872 1.00 73.25 101 PRO A O 1
ATOM 782 N N . GLY A 1 102 ? 8.894 -14.220 -0.206 1.00 79.56 102 GLY A N 1
ATOM 783 C CA . GLY A 1 102 ? 10.077 -14.225 -1.079 1.00 79.56 102 GLY A CA 1
ATOM 784 C C . GLY A 1 102 ? 10.534 -12.849 -1.587 1.00 79.56 102 GLY A C 1
ATOM 785 O O . GLY A 1 102 ? 11.489 -12.776 -2.357 1.00 79.56 102 GLY A O 1
ATOM 786 N N . TRP A 1 103 ? 9.887 -11.752 -1.171 1.00 86.56 103 TRP A N 1
ATOM 787 C CA . TRP A 1 103 ? 10.363 -10.390 -1.437 1.00 86.56 103 TRP A CA 1
ATOM 788 C C . TRP A 1 103 ? 11.120 -9.853 -0.222 1.00 86.56 103 TRP A C 1
ATOM 790 O O . TRP A 1 103 ? 10.579 -9.818 0.889 1.00 86.56 103 TRP A O 1
ATOM 800 N N . TYR A 1 104 ? 12.362 -9.438 -0.470 1.00 84.69 104 TYR A N 1
ATOM 801 C CA . TYR A 1 104 ? 13.328 -8.975 0.532 1.00 84.69 104 TYR A CA 1
ATOM 802 C C . TYR A 1 104 ? 13.806 -7.544 0.275 1.00 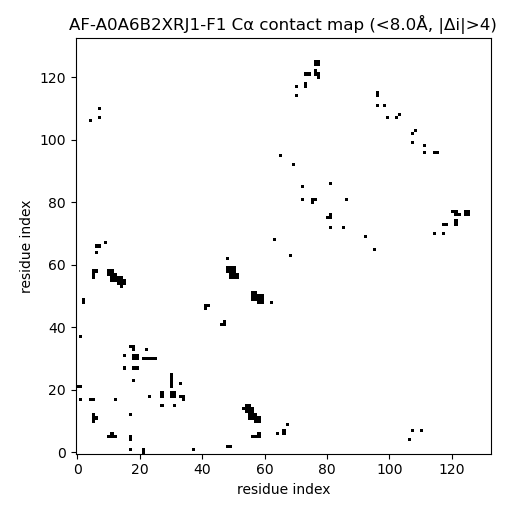84.69 104 TYR A C 1
ATOM 804 O O . TYR A 1 104 ? 14.746 -7.095 0.916 1.00 84.69 104 TYR A O 1
ATOM 812 N N . ASP A 1 105 ? 13.190 -6.832 -0.671 1.00 89.81 105 ASP A N 1
ATOM 813 C CA . ASP A 1 105 ? 13.502 -5.425 -0.886 1.00 89.81 105 ASP A CA 1
ATOM 814 C C . ASP A 1 105 ? 13.195 -4.618 0.397 1.00 89.81 105 ASP A C 1
ATOM 816 O O . ASP A 1 105 ? 12.142 -4.814 1.010 1.00 89.81 105 ASP A O 1
ATOM 820 N N . ASP A 1 106 ? 14.073 -3.688 0.788 1.00 90.12 106 ASP A N 1
ATOM 821 C CA . ASP A 1 106 ? 13.970 -2.949 2.064 1.00 90.12 106 ASP A CA 1
ATOM 822 C C . ASP A 1 106 ? 12.615 -2.258 2.257 1.00 90.12 106 ASP A C 1
ATOM 824 O O . ASP A 1 106 ? 12.040 -2.258 3.346 1.00 90.12 106 ASP A O 1
ATOM 828 N N . TRP A 1 107 ? 12.056 -1.711 1.175 1.00 88.75 107 TRP A N 1
ATOM 829 C CA . TRP A 1 107 ? 10.748 -1.060 1.187 1.00 88.75 107 TRP A CA 1
ATOM 830 C C . TRP A 1 107 ? 9.599 -2.040 1.485 1.00 88.75 107 TRP A C 1
ATOM 832 O O . TRP A 1 107 ? 8.594 -1.638 2.064 1.00 88.75 107 TRP A O 1
ATOM 842 N N . VAL A 1 108 ? 9.736 -3.328 1.148 1.00 89.88 108 VAL A N 1
ATOM 843 C CA . VAL A 1 108 ? 8.768 -4.369 1.536 1.00 89.88 108 VAL A CA 1
ATOM 844 C C . VAL A 1 108 ? 8.914 -4.696 3.016 1.00 89.88 108 VAL A C 1
ATOM 846 O O . VAL A 1 108 ? 7.910 -4.809 3.718 1.00 89.88 108 VAL A O 1
ATOM 849 N N . LEU A 1 109 ? 10.151 -4.855 3.494 1.00 88.75 109 LEU A N 1
ATOM 850 C CA . LEU A 1 109 ? 10.427 -5.196 4.891 1.00 88.75 109 LEU A CA 1
ATOM 851 C C . LEU A 1 109 ? 9.929 -4.100 5.839 1.00 88.75 109 LEU A C 1
ATOM 853 O O . LEU A 1 109 ? 9.253 -4.400 6.824 1.00 88.75 109 LEU A O 1
ATOM 857 N N . LEU A 1 110 ? 10.181 -2.837 5.494 1.00 88.31 110 LEU A N 1
ATOM 858 C CA . LEU A 1 110 ? 9.697 -1.684 6.246 1.00 88.31 110 LEU A CA 1
ATOM 859 C C . LEU A 1 110 ? 8.166 -1.663 6.337 1.00 88.31 110 LEU A C 1
ATOM 861 O O . LEU A 1 110 ? 7.609 -1.422 7.406 1.00 88.31 110 LEU A O 1
ATOM 865 N N . GLU A 1 111 ? 7.473 -1.939 5.235 1.00 87.06 111 GLU A N 1
ATOM 866 C CA . GLU A 1 111 ? 6.008 -1.947 5.208 1.00 87.06 111 GLU A CA 1
ATOM 867 C C . GLU A 1 111 ? 5.406 -3.134 5.955 1.00 87.06 111 GLU A C 1
ATOM 869 O O . GLU A 1 111 ? 4.401 -2.973 6.648 1.00 87.06 111 GLU A O 1
ATOM 874 N N . ARG A 1 112 ? 6.035 -4.313 5.898 1.00 87.06 112 ARG A N 1
ATOM 875 C CA . ARG A 1 112 ? 5.644 -5.446 6.752 1.00 87.06 112 ARG A CA 1
ATOM 876 C C . ARG A 1 112 ? 5.731 -5.079 8.225 1.00 87.06 112 ARG A C 1
ATOM 878 O O . ARG A 1 112 ? 4.788 -5.341 8.972 1.00 87.06 112 ARG A O 1
ATOM 885 N N . GLU A 1 113 ? 6.824 -4.441 8.631 1.00 88.69 113 GLU A N 1
ATOM 886 C CA . GLU A 1 113 ? 7.003 -4.016 10.015 1.00 88.69 113 GLU A CA 1
ATOM 887 C C . GLU A 1 113 ? 5.980 -2.942 10.413 1.00 88.69 113 GLU A C 1
ATOM 889 O O . GLU A 1 113 ? 5.346 -3.058 11.461 1.00 88.69 113 GLU A O 1
ATOM 894 N N . ARG A 1 114 ? 5.714 -1.953 9.547 1.00 88.44 114 ARG A N 1
ATOM 895 C CA . ARG A 1 114 ? 4.656 -0.948 9.767 1.00 88.44 114 ARG A CA 1
ATOM 896 C C . ARG A 1 114 ? 3.283 -1.590 9.965 1.00 88.44 114 ARG A C 1
ATOM 898 O O . ARG A 1 114 ? 2.568 -1.230 10.902 1.00 88.44 114 ARG A O 1
ATOM 905 N N . VAL A 1 115 ? 2.921 -2.561 9.127 1.00 86.44 115 VAL A N 1
ATOM 906 C CA . VAL A 1 115 ? 1.661 -3.310 9.252 1.00 86.44 115 VAL A CA 1
ATOM 907 C C . VAL A 1 115 ? 1.608 -4.085 10.565 1.00 86.44 115 VAL A C 1
ATOM 909 O O . VAL A 1 115 ? 0.594 -4.023 11.266 1.00 86.44 115 VAL A O 1
ATOM 912 N N . ARG A 1 116 ? 2.694 -4.780 10.921 1.00 86.31 116 ARG A N 1
ATOM 913 C CA . ARG A 1 116 ? 2.798 -5.546 12.168 1.00 86.31 116 ARG A CA 1
ATOM 914 C C . ARG A 1 116 ? 2.582 -4.651 13.389 1.00 86.31 116 ARG A C 1
ATOM 916 O O . ARG A 1 116 ? 1.742 -4.971 14.228 1.00 86.31 116 ARG A O 1
ATOM 923 N N . GLN A 1 117 ? 3.267 -3.510 13.446 1.00 89.94 117 GLN A N 1
ATOM 924 C CA . GLN A 1 117 ? 3.155 -2.538 14.539 1.00 89.94 117 GLN A CA 1
ATOM 925 C C . GLN A 1 117 ? 1.752 -1.941 14.639 1.00 89.94 117 GLN A C 1
ATOM 927 O O . GLN A 1 117 ? 1.154 -1.909 15.714 1.00 89.94 117 GLN A O 1
ATOM 932 N N . ARG A 1 118 ? 1.177 -1.519 13.505 1.00 88.88 118 ARG A N 1
ATOM 933 C CA . ARG A 1 118 ? -0.173 -0.938 13.477 1.00 88.88 118 ARG A CA 1
ATOM 934 C C . ARG A 1 118 ? -1.217 -1.913 14.012 1.00 88.88 118 ARG A C 1
ATOM 936 O O . ARG A 1 118 ? -2.141 -1.514 14.717 1.00 88.88 118 ARG A O 1
ATOM 943 N N . ARG A 1 119 ? -1.064 -3.189 13.670 1.00 85.31 119 ARG A N 1
ATOM 944 C CA . ARG A 1 119 ? -1.961 -4.249 14.110 1.00 85.31 119 ARG A CA 1
ATOM 945 C C . ARG A 1 119 ? -1.802 -4.572 15.592 1.00 85.31 119 ARG A C 1
ATOM 947 O O . ARG A 1 119 ? -2.817 -4.740 16.260 1.00 85.31 119 ARG A O 1
ATOM 954 N N . LEU A 1 120 ? -0.567 -4.643 16.090 1.00 88.31 120 LEU A N 1
ATOM 955 C CA . LEU A 1 120 ? -0.300 -4.837 17.515 1.00 88.31 120 LEU A CA 1
ATOM 956 C C . LEU A 1 120 ? -0.991 -3.747 18.340 1.00 88.31 120 LEU A C 1
ATOM 958 O O . LEU A 1 120 ? -1.777 -4.063 19.224 1.00 88.31 120 LEU A O 1
ATOM 962 N N . HIS A 1 121 ? -0.806 -2.483 17.959 1.00 89.94 121 HIS A N 1
ATOM 963 C CA . HIS A 1 121 ? -1.439 -1.359 18.645 1.00 89.94 121 HIS A CA 1
ATOM 964 C C . HIS A 1 121 ? -2.976 -1.439 18.626 1.00 89.94 121 HIS A C 1
ATOM 966 O O . HIS A 1 121 ? -3.626 -1.233 19.646 1.00 89.94 121 HIS A O 1
ATOM 972 N N . ALA A 1 122 ? -3.575 -1.806 17.488 1.00 87.31 122 ALA A N 1
ATOM 973 C CA . ALA A 1 122 ? -5.024 -1.991 17.391 1.00 87.31 122 ALA A CA 1
ATOM 974 C C . ALA A 1 122 ? -5.556 -3.115 18.303 1.00 87.31 122 ALA A C 1
ATOM 976 O O . ALA A 1 122 ? -6.641 -2.993 18.870 1.00 87.31 122 ALA A O 1
ATOM 977 N N . LEU A 1 123 ? -4.802 -4.208 18.446 1.00 85.81 123 LEU A N 1
ATOM 978 C CA . LEU A 1 123 ? -5.145 -5.317 19.338 1.00 85.81 123 LEU A CA 1
ATOM 979 C C . LEU A 1 123 ? -4.994 -4.943 20.815 1.00 85.81 123 LEU A C 1
ATOM 981 O O . LEU A 1 123 ? -5.846 -5.308 21.622 1.00 85.81 123 LEU A O 1
ATOM 985 N N . GLU A 1 124 ? -3.936 -4.213 21.164 1.00 89.75 124 GLU A N 1
ATOM 986 C CA . GLU A 1 124 ? -3.697 -3.734 22.527 1.00 89.75 124 GLU A CA 1
ATOM 987 C C . GLU A 1 124 ? -4.807 -2.794 22.998 1.00 89.75 124 GLU A C 1
ATOM 989 O O . GLU A 1 124 ? -5.339 -2.988 24.090 1.00 89.75 124 GLU A O 1
ATOM 994 N N . GLU A 1 125 ? -5.211 -1.830 22.165 1.00 87.50 125 GLU A N 1
ATOM 995 C CA . GLU A 1 125 ? -6.338 -0.944 22.476 1.00 87.50 125 GLU A CA 1
ATOM 996 C C . GLU A 1 125 ? -7.623 -1.738 22.713 1.00 87.50 125 GLU A C 1
ATOM 998 O O . GLU A 1 125 ? -8.303 -1.542 23.723 1.00 87.50 125 GLU A O 1
ATOM 1003 N N . ARG A 1 126 ? -7.908 -2.727 21.857 1.00 83.25 126 ARG A N 1
ATOM 1004 C CA . ARG A 1 126 ? -9.092 -3.570 22.036 1.00 83.25 126 ARG A CA 1
ATOM 1005 C C . ARG A 1 126 ? -9.027 -4.409 23.313 1.00 83.25 126 ARG A C 1
ATOM 1007 O O . ARG A 1 126 ? -10.040 -4.577 23.988 1.00 83.25 126 ARG A O 1
ATOM 1014 N N . SER A 1 127 ? -7.851 -4.928 23.660 1.00 86.38 127 SER A N 1
ATOM 1015 C CA . SER A 1 127 ? -7.652 -5.670 24.907 1.00 86.38 127 SER A CA 1
ATOM 1016 C C . SER A 1 127 ? -7.866 -4.784 26.134 1.00 86.38 127 SER A C 1
ATOM 1018 O O . SER A 1 127 ? -8.465 -5.239 27.105 1.00 86.38 127 SER A O 1
ATOM 1020 N N . ARG A 1 128 ? -7.396 -3.529 26.107 1.00 87.00 128 ARG A N 1
ATOM 1021 C CA . ARG A 1 128 ? -7.5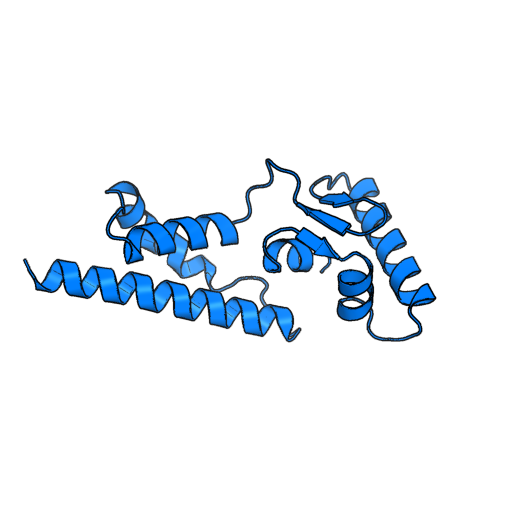92 -2.567 27.204 1.00 87.00 128 ARG A CA 1
ATOM 1022 C C . ARG A 1 128 ? -9.059 -2.207 27.385 1.00 87.00 128 ARG A C 1
ATOM 1024 O O . ARG A 1 128 ? -9.514 -2.111 28.517 1.00 87.00 128 ARG A O 1
ATOM 1031 N N . GLU A 1 129 ? -9.786 -2.013 26.290 1.00 83.12 129 GLU A N 1
ATOM 1032 C CA . GLU A 1 129 ? -11.221 -1.730 26.326 1.00 83.12 129 GLU A CA 1
ATOM 1033 C C . GLU A 1 129 ? -12.005 -2.889 26.957 1.00 83.12 129 GLU A C 1
ATOM 1035 O O . GLU A 1 129 ? -12.807 -2.664 27.857 1.00 83.12 129 GLU A O 1
ATOM 1040 N N . LEU A 1 130 ? -11.717 -4.131 26.550 1.00 82.31 130 LEU A N 1
ATOM 1041 C CA . LEU A 1 130 ? -12.364 -5.327 27.102 1.00 82.31 130 LEU A CA 1
ATOM 1042 C C . LEU A 1 130 ? -12.032 -5.564 28.580 1.00 82.31 130 LEU A C 1
ATOM 1044 O O . LEU A 1 130 ? -12.881 -6.057 29.306 1.00 82.31 130 LEU A O 1
ATOM 1048 N N . ALA A 1 131 ? -10.824 -5.213 29.027 1.00 86.94 131 ALA A N 1
ATOM 1049 C CA . ALA A 1 131 ? -10.407 -5.375 30.421 1.00 86.94 131 ALA A CA 1
ATOM 1050 C C . ALA A 1 131 ? -10.985 -4.310 31.375 1.00 86.94 131 ALA A C 1
ATOM 1052 O O . ALA A 1 131 ? -10.803 -4.416 32.586 1.00 86.94 131 ALA A O 1
ATOM 1053 N N . ARG A 1 132 ? -11.626 -3.259 30.846 1.00 77.81 132 ARG A N 1
ATOM 1054 C CA . ARG A 1 132 ? -12.315 -2.228 31.642 1.00 77.81 132 ARG A CA 1
ATOM 1055 C C . ARG A 1 132 ? -13.781 -2.568 31.936 1.00 77.81 132 ARG A C 1
ATOM 1057 O O . ARG A 1 132 ? -14.390 -1.851 32.727 1.00 77.81 132 ARG A O 1
ATOM 1064 N N . VAL A 1 133 ? -14.330 -3.591 31.279 1.00 55.19 133 VAL A N 1
ATOM 1065 C CA . VAL A 1 133 ? -15.695 -4.113 31.473 1.00 55.19 133 VAL A CA 1
ATOM 1066 C C . VAL A 1 133 ? -15.658 -5.251 32.482 1.00 55.19 133 VAL A C 1
ATOM 1068 O O . VAL A 1 133 ? -16.558 -5.276 33.347 1.00 55.19 133 VAL A O 1
#

Solvent-accessible surface area (backbone atoms only — not comparable to full-atom values): 7670 Å² total; per-residue (Å²): 109,68,69,59,53,32,54,71,52,79,27,48,40,47,40,66,57,54,14,46,72,76,36,68,77,73,54,71,69,56,12,48,50,52,45,53,52,53,54,49,51,35,49,73,70,70,52,83,56,64,44,73,64,95,59,32,36,28,51,37,91,86,62,86,46,73,64,61,57,46,51,55,52,31,49,25,37,59,66,73,66,56,50,74,65,60,64,72,46,47,65,66,67,56,65,61,72,68,70,62,80,94,63,78,53,65,75,54,52,53,49,51,50,52,53,51,52,49,47,51,53,18,51,51,46,48,51,54,57,60,74,73,110

Mean predicted aligned error: 5.09 Å

Nearest PDB structures (foldseek):
  5xf8-assembly1_4  TM=5.852E-01  e=7.765E+00  Saccharomyces cerevisiae S288C
  1ge9-assembly1_A  TM=2.477E-01  e=4.301E+00  Aquifex aeolicus

Sequence (133 aa):
RLLAFVALNGGRVERRHAAGTLWPSGDDLRAAGNLRSALWRLKAAGIDLLDSDKFALAMREHTVVDLYVLYGWAGRLIGGTATAQDLSALKWRTDALDRLPGWYDDWVLLERERVRQRRLHALEERSRELARV

Secondary structure (DSSP, 8-state):
-HHHHHHHTTTEEEHHHHHHHH--SS-HHHHHHHHHHHHHHHHHTT---EEE-SSEEEE-TT---HHHHHHHHHHHHHTT---HHHHHTHHHHHHGGG-STT---HHHHHHHHHHHHHHHHHHHHHHHHHTT-